Protein AF-A0A3P1B761-F1 (afdb_monomer_lite)

Foldseek 3Di:
DWKWWKWKAFPDPVDDRTDIAIGPDQVVRLVVVVVVVCVPDDPDDSVVRVVGMDIDTPGTDDVVVVVVVVVVVVVD

Radius of gyration: 15.21 Å; chains: 1; bounding box: 46×26×30 Å

Secondary structure (DSSP, 8-state):
--EEEEEEEES-TTS-SEEEEEESSHHHHHHHHHHHHHTTT----HHHHGGGEEEEEEEEE-HHHHHHHHHHHTT-

Structure (mmCIF, N/CA/C/O backbone):
data_AF-A0A3P1B761-F1
#
_entry.id   AF-A0A3P1B761-F1
#
loop_
_atom_site.group_PDB
_atom_site.id
_atom_site.type_symbol
_atom_site.label_atom_id
_atom_site.label_alt_id
_atom_site.label_comp_id
_atom_site.label_asym_id
_atom_site.label_entity_id
_atom_site.label_seq_id
_atom_site.pdbx_PDB_ins_code
_atom_site.Cartn_x
_atom_site.Cartn_y
_atom_site.Cartn_z
_atom_site.occupancy
_atom_site.B_iso_or_equiv
_atom_site.auth_seq_id
_atom_site.auth_comp_id
_atom_site.auth_asym_id
_atom_site.auth_atom_id
_atom_site.pdbx_PDB_model_num
ATOM 1 N N . MET A 1 1 ? -9.301 3.531 17.101 1.00 63.47 1 MET A N 1
ATOM 2 C CA . MET A 1 1 ? -8.198 3.564 16.121 1.00 63.47 1 MET A CA 1
ATOM 3 C C . MET A 1 1 ? -8.842 3.474 14.752 1.00 63.47 1 MET A C 1
ATOM 5 O O . MET A 1 1 ? -9.486 2.471 14.473 1.00 63.47 1 MET A O 1
ATOM 9 N N . VAL A 1 2 ? -8.825 4.569 13.993 1.00 74.88 2 VAL A N 1
ATOM 10 C CA . VAL A 1 2 ? -9.424 4.611 12.652 1.00 74.88 2 VAL A CA 1
ATOM 11 C C . VAL A 1 2 ? -8.407 3.999 11.702 1.00 74.88 2 VAL A C 1
ATOM 13 O O . VAL A 1 2 ? -7.259 4.435 11.668 1.00 74.88 2 VAL A O 1
ATOM 16 N N . LEU A 1 3 ? -8.807 2.949 10.996 1.00 83.31 3 LEU A N 1
ATOM 17 C CA . LEU A 1 3 ? -7.991 2.350 9.952 1.00 83.31 3 LEU A CA 1
ATOM 18 C C . LEU A 1 3 ? -8.468 2.890 8.612 1.00 83.31 3 LEU A C 1
ATOM 20 O O . LEU A 1 3 ? -9.649 3.175 8.442 1.00 83.31 3 LEU A O 1
ATOM 24 N N . TYR A 1 4 ? -7.550 3.019 7.670 1.00 83.25 4 TYR A N 1
ATOM 25 C CA . TYR A 1 4 ? -7.817 3.416 6.299 1.00 83.25 4 TYR A CA 1
ATOM 26 C C . TYR A 1 4 ? -7.352 2.312 5.366 1.00 83.25 4 TYR A C 1
ATOM 28 O O . TYR A 1 4 ? -6.387 1.597 5.660 1.00 83.25 4 TYR A O 1
ATOM 36 N N . LYS A 1 5 ? -8.058 2.160 4.250 1.00 86.62 5 LYS A N 1
ATOM 37 C CA . LYS A 1 5 ? -7.682 1.235 3.189 1.00 86.62 5 LYS A CA 1
ATOM 38 C C . LYS A 1 5 ? -6.902 2.013 2.140 1.00 86.62 5 LYS A C 1
ATOM 40 O O . LYS A 1 5 ? -7.412 2.969 1.570 1.00 86.62 5 LYS A O 1
ATOM 45 N N . PHE A 1 6 ? -5.670 1.599 1.896 1.00 88.12 6 PHE A N 1
ATOM 46 C CA . PHE A 1 6 ? -4.813 2.175 0.873 1.00 88.12 6 PHE A CA 1
ATOM 47 C C . PHE A 1 6 ? -4.651 1.180 -0.265 1.00 88.12 6 PHE A C 1
ATOM 49 O O . PHE A 1 6 ? -4.318 0.018 -0.029 1.00 88.12 6 PHE A O 1
ATOM 56 N N . LYS A 1 7 ? -4.874 1.634 -1.491 1.00 88.19 7 LYS A N 1
ATOM 57 C CA . LYS A 1 7 ? -4.539 0.910 -2.708 1.00 88.19 7 LYS A CA 1
ATOM 58 C C . LYS A 1 7 ? -3.141 1.343 -3.128 1.00 88.19 7 LYS A C 1
ATOM 60 O O . LYS A 1 7 ? -2.925 2.504 -3.469 1.00 88.19 7 LYS A O 1
ATOM 65 N N . LEU A 1 8 ? -2.183 0.430 -3.042 1.00 88.50 8 LEU A N 1
ATOM 66 C CA . LEU A 1 8 ? -0.833 0.649 -3.535 1.00 88.50 8 LEU A CA 1
ATOM 67 C C . LEU A 1 8 ? -0.684 -0.046 -4.876 1.00 88.50 8 LEU A C 1
ATOM 69 O O . LEU A 1 8 ? -0.968 -1.234 -5.000 1.00 88.50 8 LEU A O 1
ATOM 73 N N . THR A 1 9 ? -0.254 0.709 -5.874 1.00 86.06 9 THR A N 1
ATOM 74 C CA . THR A 1 9 ? -0.029 0.207 -7.223 1.00 86.06 9 THR A CA 1
ATOM 75 C C . THR A 1 9 ? 1.403 0.472 -7.646 1.00 86.06 9 THR A C 1
ATOM 77 O O . THR A 1 9 ? 2.023 1.442 -7.208 1.00 86.06 9 THR A O 1
ATOM 80 N N . THR A 1 10 ? 1.977 -0.423 -8.445 1.00 84.44 10 THR A N 1
ATOM 81 C CA . THR A 1 10 ? 3.358 -0.284 -8.913 1.00 84.44 10 THR A CA 1
ATOM 82 C C . THR A 1 10 ? 3.493 -0.672 -10.374 1.00 84.44 10 THR A C 1
ATOM 84 O O . THR A 1 10 ? 2.692 -1.438 -10.896 1.00 84.44 10 THR A O 1
ATOM 87 N N . ILE A 1 11 ? 4.521 -0.132 -11.026 1.00 81.62 11 ILE A N 1
ATOM 88 C CA . ILE A 1 11 ? 4.837 -0.412 -12.432 1.00 81.62 11 ILE A CA 1
ATOM 89 C C . ILE A 1 11 ? 5.658 -1.696 -12.622 1.00 81.62 11 ILE A C 1
ATOM 91 O O . ILE A 1 11 ? 5.942 -2.087 -13.750 1.00 81.62 11 ILE A O 1
ATOM 95 N N . PHE A 1 12 ? 6.110 -2.323 -11.533 1.00 77.69 12 PHE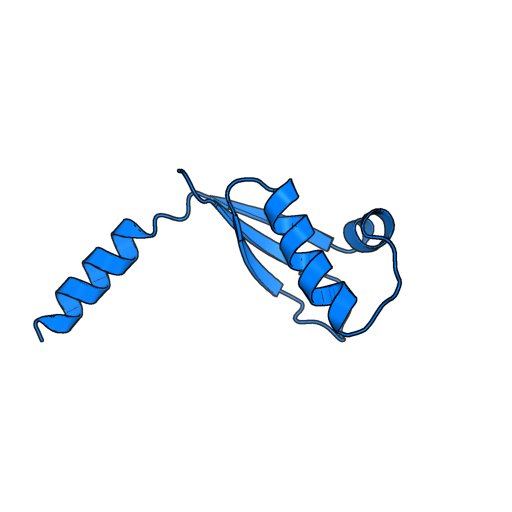 A N 1
ATOM 96 C CA . PHE A 1 12 ? 6.926 -3.530 -11.605 1.00 77.69 12 PHE A CA 1
ATOM 97 C C . PHE A 1 12 ? 6.048 -4.757 -11.871 1.00 77.69 12 PHE A C 1
ATOM 99 O O . PHE A 1 12 ? 5.409 -5.261 -10.954 1.00 77.69 12 PHE A O 1
ATOM 106 N N . GLU A 1 13 ? 6.102 -5.294 -13.092 1.00 70.69 13 GLU A N 1
ATOM 107 C CA . GLU A 1 13 ? 5.324 -6.474 -13.525 1.00 70.69 13 GLU A CA 1
ATOM 108 C C . GLU A 1 13 ? 5.574 -7.737 -12.684 1.00 70.69 13 GLU A C 1
ATOM 110 O O . GLU A 1 13 ? 4.741 -8.637 -12.615 1.00 70.69 13 GLU A O 1
ATOM 115 N N . GLN A 1 14 ? 6.736 -7.816 -12.030 1.00 69.75 14 GLN A N 1
ATOM 116 C CA . GLN A 1 14 ? 7.101 -8.923 -11.138 1.00 69.75 14 GLN A CA 1
ATOM 117 C C . GLN A 1 14 ? 6.308 -8.912 -9.820 1.00 69.75 14 GLN A C 1
ATOM 119 O O . GLN A 1 14 ? 6.408 -9.852 -9.028 1.00 69.75 14 GLN A O 1
ATOM 124 N N . TRP A 1 15 ? 5.552 -7.847 -9.557 1.00 69.31 15 TRP A N 1
ATOM 125 C CA . TRP A 1 15 ? 4.727 -7.675 -8.372 1.00 69.31 15 TRP A CA 1
ATOM 126 C C . TRP A 1 15 ? 3.249 -7.557 -8.749 1.00 69.31 15 TRP A C 1
ATOM 128 O O . TRP A 1 15 ? 2.930 -7.135 -9.857 1.00 69.31 15 TRP A O 1
ATOM 138 N N . PRO A 1 16 ? 2.317 -7.920 -7.846 1.00 66.44 16 PRO A N 1
ATOM 139 C CA . PRO A 1 16 ? 0.920 -7.560 -8.019 1.00 66.44 16 PRO A CA 1
ATOM 140 C C . PRO A 1 16 ? 0.826 -6.051 -8.246 1.00 66.44 16 PRO A C 1
ATOM 142 O O . PRO A 1 16 ? 1.134 -5.261 -7.354 1.00 66.44 16 PRO A O 1
ATOM 145 N N . ASN A 1 17 ? 0.401 -5.678 -9.455 1.00 71.25 17 ASN A N 1
ATOM 146 C CA . ASN A 1 17 ? 0.238 -4.288 -9.875 1.00 71.25 17 ASN A CA 1
ATOM 147 C C . ASN A 1 17 ? -0.676 -3.503 -8.933 1.00 71.25 17 ASN A C 1
ATOM 149 O O . ASN A 1 17 ? -0.589 -2.280 -8.905 1.00 71.25 17 ASN A O 1
ATOM 153 N N . GLU A 1 18 ? -1.531 -4.193 -8.171 1.00 81.50 18 GLU A N 1
ATOM 154 C CA . GLU A 1 18 ? -2.421 -3.613 -7.177 1.00 81.50 18 GLU A CA 1
ATOM 155 C C . GLU A 1 18 ? -2.416 -4.441 -5.884 1.00 81.50 18 GLU A C 1
ATOM 157 O O . GLU A 1 18 ? -2.718 -5.636 -5.886 1.00 81.50 18 GLU A O 1
ATOM 162 N N . GLU A 1 19 ? -2.105 -3.799 -4.758 1.00 84.56 19 GLU A N 1
ATOM 163 C CA . GLU A 1 19 ? -2.210 -4.381 -3.424 1.00 84.56 19 GLU A 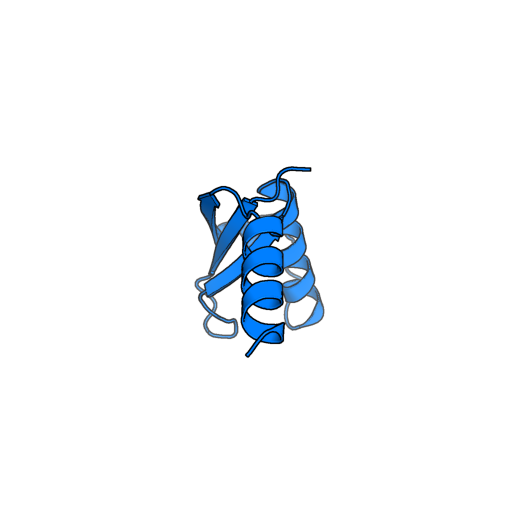CA 1
ATOM 164 C C . GLU A 1 19 ? -2.967 -3.446 -2.480 1.00 84.56 19 GLU A C 1
ATOM 166 O O . GLU A 1 19 ? -2.715 -2.244 -2.404 1.00 84.56 19 GLU A O 1
ATOM 171 N N . TYR A 1 20 ? -3.881 -4.019 -1.702 1.00 85.75 20 TYR A N 1
ATOM 172 C CA . TYR A 1 20 ? -4.624 -3.289 -0.685 1.00 85.75 20 TYR A CA 1
ATOM 173 C C . TYR A 1 20 ? -3.977 -3.461 0.686 1.00 85.75 20 TYR A C 1
ATOM 175 O O . TYR A 1 20 ? -3.826 -4.577 1.187 1.00 85.75 20 TYR A O 1
ATOM 183 N N . VAL A 1 21 ? -3.642 -2.344 1.326 1.00 86.00 21 VAL A N 1
ATOM 184 C CA . VAL A 1 21 ? -3.047 -2.305 2.661 1.00 86.00 21 VAL A CA 1
ATOM 185 C C . VAL A 1 21 ? -3.938 -1.504 3.592 1.00 86.00 21 VAL A C 1
ATOM 187 O O . VAL A 1 21 ? -4.255 -0.345 3.342 1.00 86.00 21 VAL A O 1
ATOM 190 N N . VAL A 1 22 ? -4.319 -2.120 4.707 1.00 85.94 22 VAL A N 1
ATOM 191 C CA . VAL A 1 22 ? -5.052 -1.444 5.776 1.00 85.94 22 VAL A CA 1
ATOM 192 C C . VAL A 1 22 ? -4.052 -0.907 6.792 1.00 85.94 22 VAL A C 1
ATOM 194 O O . VAL A 1 22 ? -3.282 -1.672 7.375 1.00 85.94 22 VAL A O 1
ATOM 197 N N . ALA A 1 23 ? -4.051 0.405 7.008 1.00 87.00 23 ALA A N 1
ATOM 198 C CA . ALA A 1 23 ? -3.163 1.057 7.965 1.00 87.00 23 ALA A CA 1
ATOM 199 C C . ALA A 1 23 ? -3.796 2.321 8.557 1.00 87.00 23 ALA A C 1
ATOM 201 O O . ALA A 1 23 ? -4.775 2.850 8.048 1.00 87.00 23 ALA A O 1
ATOM 202 N N . GLU A 1 24 ? -3.219 2.830 9.641 1.00 84.88 24 GLU A N 1
ATOM 203 C CA . GLU A 1 24 ? -3.675 4.074 10.279 1.00 84.88 24 GLU A CA 1
ATOM 204 C C . GLU A 1 24 ? -3.309 5.322 9.473 1.00 84.88 24 GLU A C 1
ATOM 206 O O . GLU A 1 24 ? -4.009 6.327 9.520 1.00 84.88 24 GLU A O 1
ATOM 211 N N . THR A 1 25 ? -2.184 5.269 8.760 1.00 85.62 25 THR A N 1
ATOM 212 C CA . THR A 1 25 ? -1.627 6.390 8.006 1.00 85.62 25 THR A CA 1
ATOM 213 C C . THR A 1 25 ? -1.008 5.898 6.707 1.00 85.62 25 THR A C 1
ATOM 215 O O . THR A 1 25 ? -0.555 4.753 6.605 1.00 85.62 25 THR A O 1
ATOM 218 N N . GLU A 1 26 ? -0.925 6.797 5.732 1.00 85.00 26 GLU A N 1
ATOM 219 C CA . GLU A 1 26 ? -0.324 6.526 4.426 1.00 85.00 26 GLU A CA 1
ATOM 220 C C . GLU A 1 26 ? 1.147 6.100 4.547 1.00 85.00 26 GLU A C 1
ATOM 222 O O . GLU A 1 26 ? 1.583 5.136 3.919 1.00 85.00 26 GLU A O 1
ATOM 227 N N . GLY A 1 27 ? 1.911 6.754 5.430 1.00 86.38 27 GLY A N 1
ATOM 228 C CA . GLY A 1 27 ? 3.310 6.400 5.681 1.00 86.38 27 GLY A CA 1
ATOM 229 C C . GLY A 1 27 ? 3.471 4.965 6.190 1.00 86.38 27 GLY A C 1
ATOM 230 O O . GLY A 1 27 ? 4.372 4.244 5.756 1.00 86.38 27 GLY A O 1
ATOM 231 N N . LYS A 1 28 ? 2.557 4.510 7.056 1.00 87.19 28 LYS A N 1
ATOM 232 C CA . LYS A 1 28 ? 2.556 3.136 7.571 1.00 87.19 28 LYS A CA 1
ATOM 233 C C . LYS A 1 28 ? 2.135 2.135 6.494 1.00 87.19 28 LYS A C 1
ATOM 235 O O . LYS A 1 28 ? 2.747 1.074 6.404 1.00 87.19 28 LYS A O 1
ATOM 240 N N . ALA A 1 29 ? 1.168 2.483 5.642 1.00 87.31 29 ALA A N 1
ATOM 241 C CA . ALA A 1 29 ? 0.767 1.657 4.502 1.00 87.31 29 ALA A CA 1
ATOM 242 C C . ALA A 1 29 ? 1.924 1.445 3.512 1.00 87.31 29 ALA A C 1
ATOM 244 O O . ALA A 1 29 ? 2.265 0.308 3.185 1.00 87.31 29 ALA A O 1
ATOM 245 N N . ARG A 1 30 ? 2.601 2.534 3.126 1.00 87.06 30 ARG A N 1
ATOM 246 C CA . ARG A 1 30 ? 3.793 2.512 2.267 1.00 87.06 30 ARG A CA 1
ATOM 247 C C . ARG A 1 30 ? 4.920 1.678 2.866 1.00 87.06 30 ARG A C 1
ATOM 249 O O . ARG A 1 30 ? 5.512 0.853 2.175 1.00 87.06 30 ARG A O 1
ATOM 256 N N . PHE A 1 31 ? 5.205 1.846 4.155 1.00 88.38 31 PHE A N 1
ATOM 257 C CA . PHE A 1 31 ? 6.229 1.050 4.831 1.00 88.38 31 PHE A CA 1
ATOM 258 C C . PHE A 1 31 ? 5.893 -0.447 4.838 1.00 88.38 31 PHE A C 1
ATOM 260 O O . PHE A 1 31 ? 6.765 -1.272 4.570 1.00 88.38 31 PHE A O 1
ATOM 267 N N . LEU A 1 32 ? 4.636 -0.811 5.118 1.00 87.25 32 LEU A N 1
ATOM 268 C CA . LEU A 1 32 ? 4.187 -2.205 5.097 1.00 87.25 32 LEU A CA 1
ATOM 269 C C . LEU A 1 32 ? 4.308 -2.817 3.697 1.00 87.25 32 LEU A C 1
ATOM 271 O O . LEU A 1 32 ? 4.788 -3.943 3.575 1.00 87.25 32 LEU A O 1
ATOM 275 N N . TYR A 1 33 ? 3.942 -2.061 2.663 1.00 86.19 33 TYR A N 1
ATOM 276 C CA . TYR A 1 33 ? 4.099 -2.466 1.268 1.00 86.19 33 TYR A CA 1
ATOM 277 C C . TYR A 1 33 ? 5.578 -2.679 0.899 1.00 86.19 33 TYR A C 1
ATOM 279 O O . TYR A 1 33 ? 5.967 -3.768 0.476 1.00 86.19 33 TYR A O 1
ATOM 287 N N . TRP A 1 34 ? 6.453 -1.706 1.189 1.00 84.31 34 TRP A N 1
ATOM 288 C CA . TRP A 1 34 ? 7.898 -1.846 0.956 1.00 84.31 34 TRP A CA 1
ATOM 289 C C . TRP A 1 34 ? 8.526 -2.996 1.750 1.00 84.31 34 TRP A C 1
ATOM 291 O O . TRP A 1 34 ? 9.401 -3.698 1.249 1.00 84.31 34 TRP A O 1
ATOM 301 N N . ARG A 1 35 ? 8.083 -3.237 2.987 1.00 85.56 35 ARG A N 1
ATOM 302 C CA . ARG A 1 35 ? 8.595 -4.346 3.798 1.00 85.56 35 ARG A CA 1
ATOM 303 C C . ARG A 1 35 ? 8.295 -5.700 3.153 1.00 85.56 35 ARG A C 1
ATOM 305 O O . ARG A 1 35 ? 9.150 -6.579 3.218 1.00 85.56 35 ARG A O 1
ATOM 312 N N . LYS A 1 36 ? 7.121 -5.870 2.533 1.00 80.44 36 LYS A N 1
ATOM 313 C CA . LYS A 1 36 ? 6.806 -7.082 1.759 1.00 80.44 36 LYS A CA 1
ATOM 314 C C . LYS A 1 36 ? 7.644 -7.183 0.480 1.00 80.44 36 LYS A C 1
ATOM 316 O O . LYS A 1 36 ? 7.978 -8.290 0.067 1.00 80.44 36 LYS A O 1
ATOM 321 N N . PHE A 1 37 ? 7.995 -6.048 -0.121 1.00 73.88 37 PHE A N 1
ATOM 322 C CA . PHE A 1 37 ? 8.853 -5.969 -1.304 1.00 73.88 37 PHE A CA 1
ATOM 323 C C . PHE A 1 37 ? 10.314 -6.347 -1.008 1.00 73.88 37 PHE A C 1
ATOM 3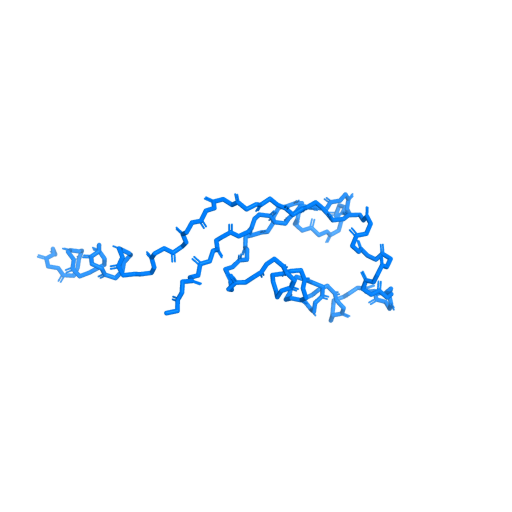25 O O . PHE A 1 37 ? 10.882 -7.207 -1.689 1.00 73.88 37 PHE A O 1
ATOM 332 N N . ARG A 1 38 ? 10.906 -5.776 0.052 1.00 71.50 38 ARG A N 1
ATOM 333 C CA . ARG A 1 38 ? 12.309 -6.001 0.449 1.00 71.50 38 ARG A CA 1
ATOM 334 C C . ARG A 1 38 ? 12.625 -7.474 0.697 1.00 71.50 38 ARG A C 1
ATOM 336 O O . ARG A 1 38 ? 13.730 -7.917 0.411 1.00 71.50 38 ARG A O 1
ATOM 343 N N . THR A 1 39 ? 11.684 -8.234 1.249 1.00 69.94 39 THR A N 1
ATOM 344 C CA . THR A 1 39 ? 11.911 -9.651 1.557 1.00 69.94 39 THR A CA 1
ATOM 345 C C . THR A 1 39 ? 11.893 -10.554 0.332 1.00 69.94 39 THR A C 1
ATOM 347 O O . THR A 1 39 ? 12.359 -11.683 0.442 1.00 69.94 39 THR A O 1
ATOM 350 N N . LYS A 1 40 ? 11.357 -10.101 -0.810 1.00 65.88 40 LYS A N 1
ATOM 351 C CA . LYS A 1 40 ? 11.177 -10.968 -1.977 1.00 65.88 40 LYS A CA 1
ATOM 352 C C . LYS A 1 40 ? 12.194 -10.743 -3.097 1.00 65.88 40 LYS A C 1
ATOM 354 O O . LYS A 1 40 ? 12.639 -11.739 -3.651 1.00 65.88 40 LYS A O 1
ATOM 359 N N . PHE A 1 41 ? 12.552 -9.499 -3.448 1.00 60.78 41 PHE A N 1
ATOM 360 C CA . PHE A 1 41 ? 13.244 -9.283 -4.736 1.00 60.78 41 PHE A CA 1
ATOM 361 C C . PHE A 1 41 ? 14.269 -8.141 -4.836 1.00 60.78 41 PHE A C 1
ATOM 363 O O . PHE A 1 41 ? 15.042 -8.153 -5.789 1.00 60.78 41 PHE A O 1
ATOM 370 N N . LEU A 1 42 ? 14.341 -7.168 -3.916 1.00 63.06 42 LEU A N 1
ATOM 371 C CA . LEU A 1 42 ? 15.211 -5.996 -4.129 1.00 63.06 42 LEU A CA 1
ATOM 372 C C . LEU A 1 42 ? 15.881 -5.437 -2.866 1.00 63.06 42 LEU A C 1
ATOM 374 O O . LEU A 1 42 ? 15.268 -5.299 -1.810 1.00 63.06 42 LEU A O 1
ATOM 378 N N . ILE A 1 43 ? 17.142 -5.018 -3.037 1.00 70.81 43 ILE A N 1
ATOM 379 C CA . ILE A 1 43 ? 17.941 -4.239 -2.068 1.00 70.81 43 ILE A CA 1
ATOM 380 C C . ILE A 1 43 ? 17.591 -2.731 -2.152 1.00 70.81 43 ILE A C 1
ATOM 382 O O . ILE A 1 43 ? 18.082 -1.928 -1.363 1.00 70.81 43 ILE A O 1
ATOM 386 N N . MET A 1 44 ? 16.713 -2.335 -3.085 1.00 79.94 44 MET A N 1
ATOM 387 C CA . MET A 1 44 ? 16.379 -0.933 -3.356 1.00 79.94 44 MET A CA 1
ATOM 388 C C . MET A 1 44 ? 15.879 -0.198 -2.094 1.00 79.94 44 MET A C 1
ATOM 390 O O . MET A 1 44 ? 14.945 -0.670 -1.425 1.00 79.94 44 MET A O 1
ATOM 394 N N . PRO A 1 45 ? 16.457 0.976 -1.773 1.00 83.44 45 PRO A N 1
ATOM 395 C CA . PRO A 1 45 ? 16.005 1.802 -0.662 1.00 83.44 45 PRO A CA 1
ATOM 396 C C . PRO A 1 45 ? 14.530 2.191 -0.803 1.00 83.44 45 PRO A C 1
ATOM 398 O O . PRO A 1 45 ? 14.053 2.479 -1.900 1.00 83.44 45 PRO A O 1
ATOM 401 N N . MET A 1 46 ? 13.812 2.277 0.321 1.00 83.69 46 MET A N 1
ATOM 402 C CA . MET A 1 46 ? 12.388 2.647 0.338 1.00 83.69 46 MET A CA 1
ATOM 403 C C . MET A 1 46 ? 12.113 3.956 -0.410 1.00 83.69 46 MET A C 1
ATOM 405 O O . MET A 1 46 ? 11.137 4.043 -1.146 1.00 83.69 46 MET A O 1
ATOM 409 N N . ALA A 1 47 ? 12.981 4.957 -0.252 1.00 85.69 47 ALA A N 1
ATOM 410 C CA . ALA A 1 47 ? 12.823 6.258 -0.897 1.00 85.69 47 ALA A CA 1
ATOM 411 C C . ALA A 1 47 ? 12.867 6.182 -2.432 1.00 85.69 47 ALA A C 1
ATOM 413 O O . ALA A 1 47 ? 12.182 6.952 -3.099 1.00 85.69 47 ALA A O 1
ATOM 414 N N . GLU A 1 48 ? 13.650 5.261 -2.996 1.00 86.06 48 GLU A N 1
ATOM 415 C CA . GLU A 1 48 ? 13.692 5.048 -4.444 1.00 86.06 48 GLU A CA 1
ATOM 416 C C . GLU A 1 48 ? 12.508 4.219 -4.914 1.00 86.06 48 GLU A C 1
ATOM 418 O O . GLU A 1 48 ? 11.846 4.596 -5.876 1.00 86.06 48 GLU A O 1
ATOM 423 N N . PHE A 1 49 ? 12.181 3.152 -4.185 1.00 83.38 49 PHE A N 1
ATOM 424 C CA . PHE A 1 49 ? 11.047 2.296 -4.512 1.00 83.38 49 PHE A CA 1
ATOM 425 C C . PHE A 1 49 ? 9.728 3.076 -4.539 1.00 83.38 49 PHE A C 1
ATOM 427 O O . PHE A 1 49 ? 8.935 2.922 -5.462 1.00 83.38 49 PHE A O 1
ATOM 434 N N . MET A 1 50 ? 9.519 3.982 -3.581 1.00 85.81 50 MET A N 1
ATOM 435 C CA . MET A 1 50 ? 8.297 4.787 -3.498 1.00 85.81 50 MET A CA 1
ATOM 436 C C . MET A 1 50 ? 8.090 5.733 -4.686 1.00 85.81 50 MET A C 1
ATOM 438 O O . MET A 1 50 ? 6.964 6.164 -4.904 1.00 85.81 50 MET A O 1
ATOM 442 N N . LYS A 1 51 ? 9.122 6.033 -5.487 1.00 87.50 51 LYS A N 1
ATOM 443 C CA . LYS A 1 51 ? 8.956 6.813 -6.729 1.00 87.50 51 LYS A CA 1
ATOM 444 C C . LYS A 1 51 ? 8.156 6.055 -7.792 1.00 87.50 51 LYS A C 1
ATOM 446 O O . LYS A 1 51 ? 7.585 6.673 -8.680 1.00 87.50 51 LYS A O 1
ATOM 451 N N . PHE A 1 52 ? 8.121 4.729 -7.688 1.00 85.12 52 PHE A N 1
ATOM 452 C CA . PHE A 1 52 ? 7.450 3.815 -8.612 1.00 85.12 52 PHE A CA 1
ATOM 453 C C . PHE A 1 52 ? 6.158 3.234 -8.027 1.00 85.12 52 PHE A C 1
ATOM 455 O O . PHE A 1 52 ? 5.601 2.280 -8.578 1.00 85.12 52 PHE A O 1
ATOM 462 N N . VAL A 1 53 ? 5.718 3.761 -6.880 1.00 85.25 53 VAL A N 1
ATOM 463 C CA . VAL A 1 53 ? 4.535 3.293 -6.163 1.00 85.25 53 VAL A CA 1
ATOM 464 C C . VAL A 1 53 ? 3.550 4.437 -6.019 1.00 85.25 53 VAL A C 1
ATOM 466 O O . VAL A 1 53 ? 3.821 5.451 -5.380 1.00 85.25 53 VAL A O 1
ATOM 469 N N . THR A 1 54 ? 2.370 4.236 -6.574 1.00 88.44 54 THR A N 1
ATOM 470 C CA . THR A 1 54 ? 1.206 5.093 -6.384 1.00 88.44 54 THR A CA 1
ATOM 471 C C . THR A 1 54 ? 0.417 4.590 -5.180 1.00 88.44 54 THR A C 1
ATOM 473 O O . THR A 1 54 ? 0.286 3.388 -4.969 1.00 88.44 54 THR A O 1
ATOM 476 N N . CYS A 1 55 ? -0.048 5.507 -4.331 1.00 87.75 55 CYS A N 1
ATOM 477 C CA . CYS A 1 55 ? -0.745 5.183 -3.088 1.00 87.75 55 CYS A CA 1
ATOM 478 C C . CYS A 1 55 ? -2.037 5.990 -3.026 1.00 87.75 55 CYS A C 1
ATOM 480 O O . CYS A 1 55 ? -1.999 7.199 -2.810 1.00 87.75 55 CYS A O 1
ATOM 482 N N . GLU A 1 56 ? -3.164 5.316 -3.204 1.00 88.19 56 GLU A N 1
ATOM 483 C CA . GLU A 1 56 ? -4.493 5.915 -3.177 1.00 88.19 56 GLU A CA 1
ATOM 484 C C . GLU A 1 56 ? -5.192 5.552 -1.867 1.00 88.19 56 GLU A C 1
ATOM 486 O O . GLU A 1 56 ? -5.196 4.396 -1.449 1.00 88.19 56 GLU A O 1
ATOM 491 N N . ASN A 1 57 ? -5.778 6.538 -1.191 1.00 86.69 57 ASN A N 1
ATOM 492 C CA . ASN A 1 57 ? -6.583 6.304 0.004 1.00 86.69 57 ASN A CA 1
ATOM 493 C C . ASN A 1 57 ? -8.038 6.039 -0.409 1.00 86.69 57 ASN A C 1
ATOM 495 O O . ASN A 1 57 ? -8.727 6.953 -0.852 1.00 86.69 57 ASN A O 1
ATOM 499 N N . GLU A 1 58 ? -8.515 4.808 -0.233 1.00 84.94 58 GLU A N 1
ATOM 500 C CA . GLU A 1 58 ? -9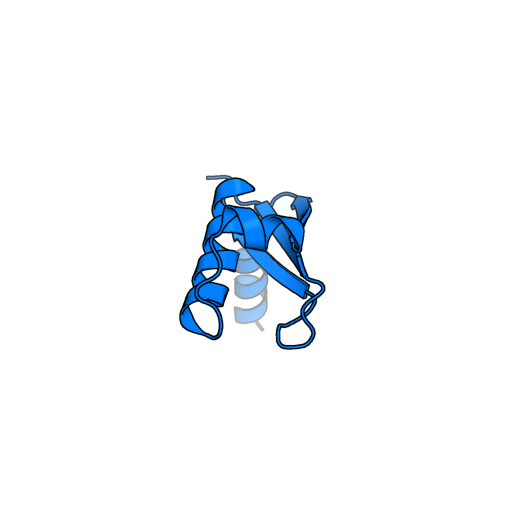.903 4.411 -0.509 1.00 84.94 58 GLU A CA 1
ATOM 501 C C . GLU A 1 58 ? -10.867 4.744 0.646 1.00 84.94 58 GLU A C 1
ATOM 503 O O . GLU A 1 58 ? -12.054 4.425 0.590 1.00 84.94 58 GLU A O 1
ATOM 508 N N . GLY A 1 59 ? -10.379 5.401 1.700 1.00 82.00 59 GLY A N 1
ATOM 509 C CA . GLY A 1 59 ? -11.183 5.872 2.819 1.00 82.00 59 GLY A CA 1
ATOM 510 C C . GLY A 1 59 ? -11.117 4.970 4.048 1.00 82.00 59 GLY A C 1
ATOM 511 O O . GLY A 1 59 ? -10.234 4.122 4.204 1.00 82.00 59 GLY A O 1
ATOM 512 N N . VAL A 1 60 ? -12.035 5.220 4.984 1.00 79.88 60 VAL A N 1
ATOM 513 C CA . VAL A 1 60 ? -12.049 4.572 6.300 1.00 79.88 60 VAL A CA 1
ATOM 514 C C . VAL A 1 60 ? -12.374 3.085 6.157 1.00 79.88 60 VAL A C 1
ATOM 516 O O . VAL A 1 60 ? -13.445 2.698 5.695 1.00 79.88 60 VAL A O 1
ATOM 519 N N . PHE A 1 61 ? -11.451 2.250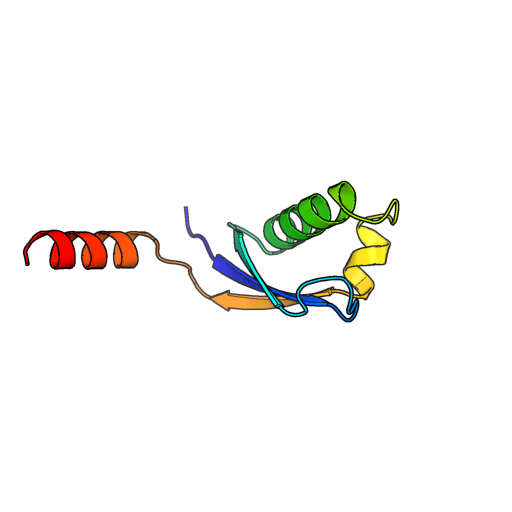 6.618 1.00 73.19 61 PHE A N 1
ATOM 520 C CA . PHE A 1 61 ? -11.638 0.821 6.784 1.00 73.19 61 PHE A CA 1
ATOM 521 C C . PHE A 1 61 ? -12.321 0.547 8.128 1.00 73.19 61 PHE A C 1
ATOM 523 O O . PHE A 1 61 ? -11.691 0.560 9.188 1.00 73.19 61 PHE A O 1
ATOM 530 N N . ASP A 1 62 ? -13.629 0.299 8.084 1.00 68.38 62 ASP A N 1
ATOM 531 C CA . ASP A 1 62 ? -14.412 -0.056 9.265 1.00 68.38 62 ASP A CA 1
ATOM 532 C C . ASP A 1 62 ? -14.495 -1.582 9.429 1.00 68.38 62 ASP A C 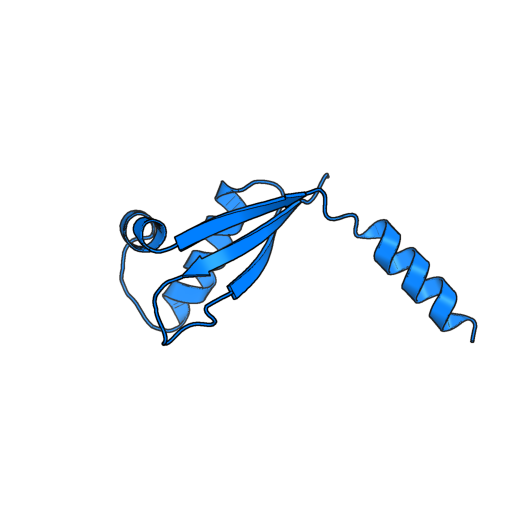1
ATOM 534 O O . ASP A 1 62 ? -15.368 -2.255 8.872 1.00 68.38 62 ASP A O 1
ATOM 538 N N . SER A 1 63 ? -13.579 -2.144 10.221 1.00 62.00 63 SER A N 1
ATOM 539 C CA . SER A 1 63 ? -13.564 -3.578 10.530 1.00 62.00 63 SER A CA 1
ATOM 540 C C . SER A 1 63 ? -14.796 -4.042 11.320 1.00 62.00 63 SER A C 1
ATOM 542 O O . SER A 1 63 ? -15.155 -5.218 11.244 1.00 62.00 63 SER A O 1
ATOM 544 N N . LYS A 1 64 ? -15.501 -3.149 12.038 1.00 60.72 64 LYS A N 1
ATOM 545 C CA . LYS A 1 64 ? -16.704 -3.518 12.808 1.00 60.72 64 LYS A CA 1
ATOM 546 C C . LYS A 1 64 ? -17.897 -3.839 11.909 1.00 60.72 64 LYS A C 1
ATOM 548 O O . LYS A 1 64 ? -18.729 -4.671 12.280 1.00 60.72 64 LYS A O 1
ATOM 553 N N . ARG A 1 65 ? -17.970 -3.228 10.721 1.00 55.59 65 ARG A N 1
ATOM 554 C CA . ARG A 1 65 ? -18.989 -3.562 9.713 1.00 55.59 65 ARG A CA 1
ATOM 555 C C . ARG A 1 65 ? -18.799 -4.970 9.151 1.00 55.59 65 ARG A C 1
ATOM 557 O O . ARG A 1 65 ? -19.789 -5.678 8.992 1.00 55.59 65 ARG A O 1
ATOM 564 N N . MET A 1 66 ? -17.558 -5.409 8.928 1.00 54.50 66 MET A N 1
ATOM 565 C CA . MET A 1 66 ? -17.289 -6.780 8.471 1.00 54.50 66 MET A CA 1
ATOM 566 C C . MET A 1 66 ? -17.626 -7.830 9.535 1.00 54.50 66 MET A C 1
ATOM 568 O O . MET A 1 66 ? -18.338 -8.780 9.228 1.00 54.50 66 MET A O 1
ATOM 572 N N . TYR A 1 67 ? -17.231 -7.625 10.797 1.00 51.53 67 TYR A N 1
ATOM 573 C CA . TYR A 1 67 ? -17.584 -8.563 11.874 1.00 51.53 67 TYR A CA 1
ATOM 574 C C . TYR A 1 67 ? -19.098 -8.642 12.140 1.00 51.53 67 TYR A C 1
ATOM 576 O O . TYR A 1 67 ? -19.604 -9.715 12.469 1.00 51.53 67 TYR A O 1
ATOM 584 N N . SER A 1 68 ? -19.840 -7.539 11.974 1.00 52.47 68 SER A N 1
ATOM 585 C CA . SER A 1 68 ? -21.311 -7.568 12.069 1.00 52.47 68 SER A CA 1
ATOM 586 C C . SER A 1 68 ? -21.947 -8.355 10.919 1.00 52.47 68 SER A C 1
ATOM 588 O O . SER A 1 68 ? -22.921 -9.072 11.138 1.00 52.47 68 SER A O 1
ATOM 590 N N . ALA A 1 69 ? -21.386 -8.266 9.708 1.00 54.53 69 ALA A N 1
ATOM 591 C CA . ALA A 1 69 ? -21.834 -9.068 8.574 1.00 54.53 69 ALA A CA 1
ATOM 592 C C . ALA A 1 69 ? -21.526 -10.563 8.784 1.00 54.53 69 ALA A C 1
ATOM 594 O O . ALA A 1 69 ? -22.408 -11.394 8.597 1.00 54.53 69 ALA A O 1
ATOM 595 N N . GLU A 1 70 ? -20.332 -10.924 9.266 1.00 52.28 70 GLU A N 1
ATOM 596 C CA . GLU A 1 70 ? -19.987 -12.324 9.569 1.00 52.28 70 GLU A CA 1
ATOM 597 C C . GLU A 1 70 ? -20.843 -12.929 10.694 1.00 52.28 70 GLU A C 1
ATOM 599 O O . GLU A 1 70 ? -21.198 -14.107 10.636 1.00 52.28 70 GLU A O 1
ATOM 604 N N . GLN A 1 71 ? -21.234 -12.143 11.706 1.00 53.69 71 GLN A N 1
ATOM 605 C CA . GLN A 1 71 ? -22.183 -12.608 12.726 1.00 53.69 71 GLN A CA 1
ATOM 606 C C . GLN A 1 71 ? -23.585 -12.865 12.159 1.00 53.69 71 GLN A C 1
ATOM 608 O O . GLN A 1 71 ? -24.253 -13.792 12.619 1.00 53.69 71 GLN A O 1
ATOM 613 N N . ALA A 1 72 ? -24.025 -12.090 11.163 1.00 55.50 72 ALA A N 1
ATOM 614 C CA . ALA A 1 72 ? -25.286 -12.344 10.468 1.00 55.50 72 ALA A CA 1
ATOM 615 C C . ALA A 1 72 ? -25.226 -13.634 9.630 1.00 55.50 72 ALA A C 1
ATOM 617 O O . ALA A 1 72 ? -26.197 -14.386 9.604 1.00 55.50 72 ALA A O 1
ATOM 618 N N . PHE A 1 73 ? -24.075 -13.943 9.023 1.00 54.84 73 PHE A N 1
ATOM 619 C CA . PHE A 1 73 ? -23.873 -15.192 8.278 1.00 54.84 73 PHE A CA 1
ATOM 620 C C . PHE A 1 73 ? -23.716 -16.434 9.167 1.00 54.84 73 PHE A C 1
ATOM 622 O O . PHE A 1 73 ? -24.079 -17.519 8.737 1.00 54.84 73 PHE A O 1
ATOM 629 N N . LYS A 1 74 ? -23.253 -16.304 10.419 1.00 52.88 74 LYS A N 1
ATOM 630 C CA . LYS A 1 74 ? -23.211 -17.423 11.387 1.00 52.88 74 LYS A CA 1
ATOM 631 C C . LYS A 1 74 ? -24.580 -17.845 11.944 1.00 52.88 74 LYS A C 1
ATOM 633 O O . LYS A 1 74 ? -24.638 -18.793 12.724 1.00 52.88 74 LYS A O 1
ATOM 638 N N . LYS A 1 75 ? -25.654 -17.120 11.612 1.00 52.91 75 LYS A N 1
ATOM 639 C CA . LYS A 1 75 ? -27.039 -17.435 12.005 1.00 52.91 75 LYS A CA 1
ATOM 640 C C . LYS A 1 75 ? -27.891 -18.024 10.868 1.00 52.91 75 LYS A C 1
ATOM 642 O O . LYS A 1 75 ? -29.089 -18.203 11.079 1.00 52.91 75 LYS A O 1
ATOM 647 N N . MET A 1 76 ? -27.299 -18.313 9.707 1.00 44.19 76 MET A N 1
ATOM 648 C CA . MET A 1 76 ? -27.880 -19.192 8.679 1.00 44.19 76 MET A CA 1
ATOM 649 C C . MET A 1 76 ? -27.266 -20.585 8.785 1.00 44.19 76 MET A C 1
ATOM 651 O O . MET A 1 76 ? -27.997 -21.548 8.480 1.00 44.19 76 MET A O 1
#

Organism: NCBI:txid2026187

pLDDT: mean 76.04, std 12.63, range [44.19, 88.5]

Sequence (76 aa):
MVLYKFKLTTIFEQWPNEEYVVAETEGKARFLYWRKFRTKFLIMPMAEFMKFVTCENEGVFDSKRMYSAEQAFKKM